Protein 5C8Q (pdb70)

Secondary structure (DSSP, 8-state):
---S--GGGSEEEEEEETTEEEEEEE-TTS-EEEEEEEGGGTEEEETTEEEE--SEEEE--TT--HHHHHHHHTS-HHHHHHHTT-S-TT---TT-EEEES--GGGGEEEEEEEGGGTEEEEEEEETTEEEEEEEEGGGTEEEETTEEEE-

Solvent-accessible surface area: 8521 Å² total; per-residue (Å²): 130,149,104,55,6,74,1,27,76,35,16,128,83,29,46,47,91,34,11,117,0,87,0,48,0,130,86,76,107,63,30,102,30,96,13,58,14,50,0,33,141,31,0,4,20,10,62,0,88,8,81,43,7,43,67,39,82,26,75,4,128,164,69,30,65,4,152,39,0,4,168,142,65,92,20,35,35,74,42,5,3,155,82,32,122,25,178,68,61,128,94,26,125,81,48,51,92,0,86,3,7,3,62,1,104,118,30,20,112,70,34,113,37,34,78,75,7,86,4,0,14,0,38,0,140,86,95,74,27,79,42,99,12,141,18,117,0,15,48,58,0,0,22,124,108,4,105,5,41,62,48

Structure (mmCIF, N/CA/C/O backbone):
data_5C8Q
#
_entry.id   5C8Q
#
_cell.length_a   36.720
_cell.length_b   50.277
_cell.length_c   43.132
_cell.angle_alpha   90.00
_cell.angle_beta   103.53
_cell.angle_gamma   90.00
#
_symmetry.space_group_name_H-M   'P 1 21 1'
#
loop_
_entity.id
_entity.type
_entity.pdbx_description
1 polymer 'MoCVNH3 variant'
2 branched 2-acetamido-2-deoxy-beta-D-glucopyranose-(1-4)-2-acetamido-2-deoxy-beta-D-glucopyranose-(1-4)-2-acetamido-2-deoxy-beta-D-glucopyranose-(1-4)-2-acetamido-2-deoxy-beta-D-glucopyranose
3 water water
#
loop_
_atom_site.group_PDB
_atom_site.id
_atom_site.type_symbol
_atom_site.label_atom_id
_atom_site.label_alt_id
_atom_site.label_comp_id
_atom_site.label_asym_id
_atom_site.label_entity_id
_atom_site.label_seq_id
_atom_site.pdbx_PDB_ins_code
_atom_site.Cartn_x
_atom_site.Cartn_y
_atom_site.Cartn_z
_atom_site.occupancy
_atom_site.B_iso_or_equiv
_atom_site.auth_seq_id
_atom_site.auth_comp_id
_atom_site.auth_asym_id
_atom_site.auth_atom_id
_atom_site.pdbx_PDB_model_num
ATOM 1 N N . GLY A 1 4 ? -14.113 -27.151 -32.342 1.00 34.02 1 GLY B N 1
ATOM 2 C CA . GLY A 1 4 ? -15.583 -27.401 -32.500 0.88 33.10 1 GLY B CA 1
ATOM 3 C C . GLY A 1 4 ? -16.287 -26.283 -33.263 0.68 32.54 1 GLY B C 1
ATOM 4 O O . GLY A 1 4 ? -15.624 -25.403 -33.801 0.85 33.04 1 GLY B O 1
ATOM 5 N N . ASN A 1 5 ? -17.627 -26.320 -33.289 1.00 31.99 2 ASN B N 1
ATOM 6 C CA . ASN A 1 5 ? -18.425 -25.340 -34.013 0.98 31.14 2 ASN B CA 1
ATOM 7 C C . ASN A 1 5 ? -18.026 -23.921 -33.647 0.64 29.77 2 ASN B C 1
ATOM 8 O O . ASN A 1 5 ? -17.518 -23.676 -32.557 0.95 29.44 2 ASN B O 1
ATOM 13 N N . TYR A 1 6 ? -18.270 -23.000 -34.575 0.96 28.84 3 TYR B N 1
ATOM 14 C CA . TYR A 1 6 ? -18.374 -21.583 -34.263 1.00 27.67 3 TYR B CA 1
ATOM 15 C C . TYR A 1 6 ? -19.487 -21.388 -33.249 0.99 27.34 3 TYR B C 1
ATOM 16 O O . TYR A 1 6 ? -20.441 -22.180 -33.188 1.00 26.16 3 TYR B O 1
ATOM 25 N N . ALA A 1 7 ? -19.388 -20.286 -32.507 1.00 27.82 4 ALA B N 1
ATOM 26 C CA . ALA A 1 7 ? -20.383 -19.909 -31.508 1.00 27.40 4 ALA B CA 1
ATOM 27 C C . ALA A 1 7 ? -21.545 -19.071 -32.064 1.00 27.50 4 ALA B C 1
ATOM 28 O O . ALA A 1 7 ? -22.569 -18.958 -31.410 0.92 27.89 4 ALA B O 1
ATOM 30 N N . GLY A 1 8 ? -21.404 -18.502 -33.257 1.00 26.64 5 GLY B N 1
ATOM 31 C CA . GLY A 1 8 ? -22.406 -17.540 -33.746 1.00 26.87 5 GLY B CA 1
ATOM 32 C C . GLY A 1 8 ? -23.468 -18.200 -34.596 0.66 25.31 5 GLY B C 1
ATOM 33 O O . GLY A 1 8 ? -24.582 -18.436 -34.137 1.00 25.04 5 GLY B O 1
ATOM 34 N N . ASN A 1 9 ? -23.110 -18.496 -35.846 1.00 25.08 6 ASN B N 1
ATOM 35 C CA . ASN A 1 9 ? -23.973 -19.248 -36.772 1.00 25.07 6 ASN B CA 1
ATOM 36 C C . ASN A 1 9 ? -25.297 -18.565 -37.144 0.89 24.99 6 ASN B C 1
ATOM 37 O O . ASN A 1 9 ? -26.275 -19.249 -37.521 1.00 25.01 6 ASN B O 1
ATOM 42 N N . PHE A 1 10 ? -25.341 -17.233 -37.048 0.95 23.87 7 PHE B N 1
ATOM 43 C CA . PHE A 1 10 ? -26.556 -16.491 -37.459 1.00 24.68 7 PHE B CA 1
ATOM 44 C C . PHE A 1 10 ? -27.005 -16.817 -38.882 1.00 25.21 7 PHE B C 1
ATOM 45 O O . PHE A 1 10 ? -28.202 -16.722 -39.198 1.00 25.05 7 PHE B O 1
ATOM 53 N N . SER A 1 11 ? -26.050 -17.180 -39.739 1.00 26.00 8 SER B N 1
ATOM 54 C CA . SER A 1 11 ? -26.316 -17.253 -41.187 0.90 26.84 8 SER B CA 1
ATOM 55 C C . SER A 1 11 ? -27.251 -18.398 -41.590 1.00 27.47 8 SER B C 1
ATOM 56 O O . SER A 1 11 ? -27.888 -18.333 -42.636 0.73 26.92 8 SER B O 1
ATOM 59 N N . GLY A 1 12 ? -27.337 -19.421 -40.744 1.00 27.20 9 GLY B N 1
ATOM 60 C CA . GLY A 1 12 ? -28.241 -20.533 -40.976 0.74 27.94 9 GLY B CA 1
ATOM 61 C C . GLY A 1 12 ? -29.688 -20.128 -40.774 0.57 27.50 9 GLY B C 1
ATOM 62 O O . GLY A 1 12 ? -30.581 -20.727 -41.362 0.95 28.57 9 GLY B O 1
ATOM 63 N N . SER A 1 13 ? -29.932 -19.100 -39.959 1.00 26.80 10 SER B N 1
ATOM 64 C CA . SER A 1 13 ? -31.324 -18.736 -39.657 1.00 26.39 10 SER B CA 1
ATOM 65 C C . SER A 1 13 ? -31.692 -17.327 -40.116 0.58 26.99 10 SER B C 1
ATOM 66 O O . SER A 1 13 ? -32.730 -16.799 -39.743 0.99 26.90 10 SER B O 1
ATOM 69 N N . SER A 1 14 ? -30.846 -16.751 -40.966 0.96 27.38 11 SER B N 1
ATOM 70 C CA . SER A 1 14 ? -31.020 -15.381 -41.461 0.91 28.43 11 SER B CA 1
ATOM 71 C C . SER A 1 14 ? -30.950 -15.308 -42.976 1.00 28.96 11 SER B C 1
ATOM 72 O O . SER A 1 14 ? -30.329 -16.149 -43.623 0.44 28.70 11 SER B O 1
ATOM 75 N N . ARG A 1 15 ? -31.609 -14.296 -43.531 1.00 29.52 12 ARG B N 1
ATOM 76 C CA . ARG A 1 15 ? -31.555 -14.049 -44.969 1.00 30.13 12 ARG B CA 1
ATOM 77 C C . ARG A 1 15 ? -31.565 -12.547 -45.275 0.61 29.41 12 ARG B C 1
ATOM 78 O O . ARG A 1 15 ? -31.671 -11.717 -44.365 1.00 29.51 12 ARG B O 1
ATOM 86 N N . ASP A 1 16 ? -31.476 -12.221 -46.565 0.94 29.53 13 ASP B N 1
ATOM 87 C CA . ASP A 1 16 ? -31.311 -10.846 -47.063 1.00 29.24 13 ASP B CA 1
ATOM 88 C C . ASP A 1 16 ? -30.301 -10.157 -46.152 1.00 28.61 13 ASP B C 1
ATOM 89 O O . ASP A 1 16 ? -30.616 -9.163 -45.515 1.00 27.00 13 ASP B O 1
ATOM 94 N N . ILE A 1 17 ? -29.118 -10.753 -46.022 0.63 28.29 14 ILE B N 1
ATOM 95 C CA . ILE A 1 17 ? -28.080 -10.198 -45.170 1.00 28.64 14 ILE B CA 1
ATOM 96 C C . ILE A 1 17 ? -27.473 -8.977 -45.893 1.00 28.80 14 ILE B C 1
ATOM 97 O O . ILE A 1 17 ? -27.081 -9.073 -47.046 0.99 28.79 14 ILE B O 1
ATOM 102 N N . CYS A 1 18 ? -27.430 -7.839 -45.202 1.00 29.10 15 CYS B N 1
ATOM 103 C CA . CYS A 1 18 ? -27.065 -6.536 -45.783 1.00 29.03 15 CYS B CA 1
ATOM 104 C C . CYS A 1 18 ? -26.140 -5.746 -44.850 1.00 28.63 15 CYS B C 1
ATOM 105 O O . CYS A 1 18 ? -26.166 -5.957 -43.651 0.79 28.40 15 CYS B O 1
ATOM 108 N N . LEU A 1 19 ? -25.352 -4.827 -45.397 1.00 28.44 16 LEU B N 1
ATOM 109 C CA . LEU A 1 19 ? -24.697 -3.816 -44.585 1.00 28.54 16 LEU B CA 1
ATOM 110 C C . LEU A 1 19 ? -25.334 -2.427 -44.775 0.73 29.77 16 LEU B C 1
ATOM 111 O O . LEU A 1 19 ? -25.573 -1.997 -45.907 0.97 30.57 16 LEU B O 1
ATOM 116 N N . ASP A 1 20 ? -25.631 -1.738 -43.669 1.00 30.01 17 ASP B N 1
ATOM 117 C CA . ASP A 1 20 ? -25.980 -0.320 -43.682 1.00 30.02 17 ASP B CA 1
ATOM 118 C C . ASP A 1 20 ? -24.837 0.461 -42.991 0.89 29.00 17 ASP B C 1
ATOM 119 O O . ASP A 1 20 ? -24.923 0.831 -41.818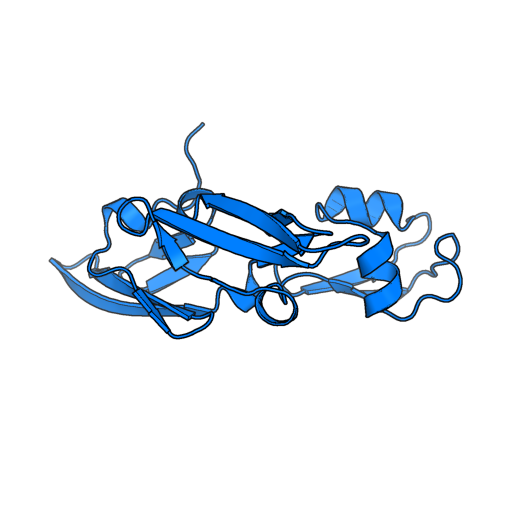 0.01 29.15 17 ASP B O 1
ATOM 124 N N . GLY A 1 21 ? -23.774 0.688 -43.772 1.00 28.74 18 GLY B N 1
ATOM 125 C CA . GLY A 1 21 ? -22.498 1.177 -43.276 1.00 28.39 18 GLY B CA 1
ATOM 126 C C . GLY A 1 21 ? -21.782 0.088 -42.487 1.00 29.09 18 GLY B C 1
ATOM 127 O O . GLY A 1 21 ? -21.499 -0.985 -43.021 0.97 29.55 18 GLY B O 1
ATOM 128 N N . ALA A 1 22 ? -21.504 0.349 -41.218 0.86 28.72 19 ALA B N 1
ATOM 129 C CA . ALA A 1 22 ? -20.947 -0.682 -40.348 1.00 28.94 19 ALA B CA 1
ATOM 130 C C . ALA A 1 22 ? -22.026 -1.570 -39.696 0.74 29.17 19 ALA B C 1
ATOM 131 O O . ALA A 1 22 ? -21.703 -2.501 -38.984 0.99 29.55 19 ALA B O 1
ATOM 133 N N . ARG A 1 23 ? -23.299 -1.274 -39.922 1.00 28.82 20 ARG B N 1
ATOM 134 C CA . ARG A 1 23 ? -24.377 -2.031 -39.284 1.00 29.77 20 ARG B CA 1
ATOM 135 C C . ARG A 1 23 ? -24.804 -3.251 -40.140 1.00 29.33 20 ARG B C 1
ATOM 136 O O . ARG A 1 23 ? -25.118 -3.092 -41.317 0.96 29.95 20 ARG B O 1
ATOM 144 N N . LEU A 1 24 ? -24.781 -4.446 -39.550 0.97 28.53 21 LEU B N 1
ATOM 145 C CA . LEU A 1 24 ? -25.198 -5.679 -40.224 1.00 28.71 21 LEU B CA 1
ATOM 146 C C . LEU A 1 24 ? -26.683 -5.832 -40.031 1.00 28.62 21 LEU B C 1
ATOM 147 O O . LEU A 1 24 ? -27.152 -5.760 -38.902 1.00 30.10 21 LEU B O 1
ATOM 152 N N . ARG A 1 25 ? -27.429 -6.014 -41.114 1.00 27.57 22 ARG B N 1
ATOM 153 C CA . ARG A 1 25 ? -28.874 -6.165 -41.016 0.86 27.35 22 ARG B CA 1
ATOM 154 C C . ARG A 1 25 ? -29.292 -7.462 -41.725 1.00 27.65 22 ARG B C 1
ATOM 155 O O . ARG A 1 25 ? -28.664 -7.883 -42.711 1.00 27.73 22 ARG B O 1
ATOM 163 N N . ALA A 1 26 ? -30.329 -8.108 -41.207 1.00 26.76 23 ALA B N 1
ATOM 164 C CA . ALA A 1 26 ? -30.835 -9.364 -41.786 1.00 26.84 23 ALA B CA 1
ATOM 165 C C . ALA A 1 26 ? -32.287 -9.569 -41.414 1.00 26.62 23 ALA B C 1
ATOM 166 O O . ALA A 1 26 ? -32.777 -9.021 -40.406 1.00 25.15 23 ALA B O 1
ATOM 168 N N . GLU A 1 27 ? -32.967 -10.348 -42.248 0.83 26.47 24 GLU B N 1
ATOM 169 C CA . GLU A 1 27 ? -34.249 -10.914 -41.878 1.00 27.61 24 GLU B CA 1
ATOM 170 C C . GLU A 1 27 ? -33.932 -12.144 -41.035 0.99 27.24 24 GLU B C 1
ATOM 171 O O . GLU A 1 27 ? -33.402 -13.132 -41.558 1.00 27.52 24 GLU B O 1
ATOM 177 N N . CYS A 1 28 ? -34.267 -12.109 -39.750 1.00 27.15 25 CYS B N 1
ATOM 178 C CA . CYS A 1 28 ? -34.004 -13.242 -38.863 1.00 27.79 25 CYS B CA 1
ATOM 179 C C . CYS A 1 28 ? -35.271 -14.055 -38.511 0.64 27.76 25 CYS B C 1
ATOM 180 O O . CYS A 1 28 ? -36.323 -13.498 -38.208 0.95 27.75 25 CYS B O 1
ATOM 183 N N . ARG A 1 29 ? -35.165 -15.378 -38.559 1.00 27.95 26 ARG B N 1
ATOM 184 C CA . ARG A 1 29 ? -36.229 -16.257 -38.075 0.85 28.74 26 ARG B CA 1
ATOM 185 C C . ARG A 1 29 ? -36.352 -16.072 -36.570 1.00 28.98 26 ARG B C 1
ATOM 186 O O . ARG A 1 29 ? -35.342 -15.937 -35.866 0.95 28.24 26 ARG B O 1
ATOM 194 N N . ARG A 1 30 ? -37.596 -16.060 -36.099 1.00 29.96 27 ARG B N 1
ATOM 195 C CA . ARG A 1 30 ? -37.924 -15.968 -34.668 1.00 31.37 27 ARG B CA 1
ATOM 196 C C . ARG A 1 30 ? -38.361 -17.367 -34.171 1.00 31.96 27 ARG B C 1
ATOM 197 O O . ARG A 1 30 ? -38.884 -18.140 -34.934 1.00 33.25 27 ARG B O 1
ATOM 205 N N . GLY A 1 31 ? -38.233 -17.680 -32.896 0.65 32.27 28 GLY B N 1
ATOM 206 C CA . GLY A 1 31 ? -38.729 -19.008 -32.450 1.00 32.66 28 GLY B CA 1
ATOM 207 C C . GLY A 1 31 ? -40.105 -19.480 -32.934 0.73 32.52 28 GLY B C 1
ATOM 208 O O . GLY A 1 31 ? -40.313 -20.686 -33.092 0.95 32.69 28 GLY B O 1
ATOM 209 N N . ASP A 1 32 ? -41.022 -18.536 -33.184 1.00 32.70 29 ASP B N 1
ATOM 210 C CA . ASP A 1 32 ? -42.460 -18.792 -33.365 0.56 32.75 29 ASP B CA 1
ATOM 211 C C . ASP A 1 32 ? -42.923 -19.012 -34.810 0.95 32.62 29 ASP B C 1
ATOM 212 O O . ASP A 1 32 ? -44.126 -19.082 -35.074 1.00 32.80 29 ASP B O 1
ATOM 217 N N . GLY A 1 33 ? -41.966 -19.092 -35.732 0.90 32.61 30 GLY B N 1
ATOM 218 C CA . GLY A 1 33 ? -42.255 -19.225 -37.153 1.00 31.98 30 GLY B CA 1
ATOM 219 C C . GLY A 1 33 ? -42.300 -17.898 -37.897 0.65 31.81 30 GLY B C 1
ATOM 220 O O . GLY A 1 33 ? -42.400 -17.887 -39.120 0.94 32.21 30 GLY B O 1
ATOM 221 N N . GLY A 1 34 ? -42.247 -16.775 -37.177 1.00 30.60 31 GLY B N 1
ATOM 222 C CA . GLY A 1 34 ? -42.319 -15.468 -37.835 0.93 29.91 31 GLY B CA 1
ATOM 223 C C . GLY A 1 34 ? -40.912 -14.968 -38.162 0.66 29.73 31 GLY B C 1
ATOM 224 O O . GLY A 1 34 ? -39.934 -15.657 -37.907 1.00 28.80 31 GLY B O 1
ATOM 225 N N . TYR A 1 35 ? -40.811 -13.769 -38.723 1.00 29.01 32 TYR B N 1
ATOM 226 C CA . TYR A 1 35 ? -39.509 -13.161 -39.014 1.00 29.07 32 TYR B CA 1
ATOM 227 C C . TYR A 1 35 ? -39.372 -11.783 -38.369 1.00 28.54 32 TYR B C 1
ATOM 228 O O . TYR A 1 35 ? -40.373 -11.105 -38.095 0.75 28.17 32 TYR B O 1
ATOM 237 N N . SER A 1 36 ? -38.139 -11.371 -38.122 0.92 27.53 33 SER B N 1
ATOM 238 C CA . SER A 1 36 ? -37.831 -10.012 -37.690 1.00 28.37 33 SER B CA 1
ATOM 239 C C . SER A 1 36 ? -36.790 -9.436 -38.660 0.98 28.43 33 SER B C 1
ATOM 240 O O . SER A 1 36 ? -36.134 -10.187 -39.396 1.00 29.05 33 SER B O 1
ATOM 243 N N . THR A 1 37 ? -36.674 -8.117 -38.691 0.86 27.87 34 THR B N 1
ATOM 244 C CA . THR A 1 37 ? -35.506 -7.464 -39.282 1.00 28.56 34 THR B CA 1
ATOM 245 C C . THR A 1 37 ? -34.709 -6.955 -38.107 0.77 28.45 34 THR B C 1
ATOM 246 O O . THR A 1 37 ? -35.253 -6.206 -37.304 1.00 28.54 34 THR B O 1
ATOM 250 N N . SER A 1 38 ? -33.448 -7.395 -37.982 1.00 28.12 35 SER B N 1
ATOM 251 C CA . SER A 1 38 ? -32.611 -7.058 -36.835 1.00 28.75 35 SER B CA 1
ATOM 252 C C . SER A 1 38 ? -31.324 -6.428 -37.361 0.42 28.69 35 SER B C 1
ATOM 253 O O . SER A 1 38 ? -30.881 -6.727 -38.467 1.00 29.48 35 SER B O 1
ATOM 256 N N . VAL A 1 39 ? -30.749 -5.530 -36.582 1.00 28.32 36 VAL B N 1
ATOM 257 C CA . VAL A 1 39 ? -29.455 -4.941 -36.924 1.00 29.16 36 VAL B CA 1
ATOM 258 C C . VAL A 1 39 ? -28.470 -5.116 -35.771 0.91 28.72 36 VAL B C 1
ATOM 259 O O . VAL A 1 39 ? -28.852 -5.000 -34.603 1.00 28.55 36 VAL B O 1
ATOM 263 N N . ILE A 1 40 ? -27.200 -5.355 -36.095 1.00 27.97 37 ILE B N 1
ATOM 264 C CA . ILE A 1 40 ? -26.122 -5.289 -35.099 1.00 27.39 37 ILE B CA 1
ATOM 265 C C . ILE A 1 40 ? -24.964 -4.411 -35.605 1.00 27.24 37 ILE B C 1
ATOM 266 O O . ILE A 1 40 ? -24.572 -4.521 -36.754 1.00 26.80 37 ILE B O 1
ATOM 271 N N . ASP A 1 41 ? -24.475 -3.505 -34.758 1.00 27.03 38 ASP B N 1
ATOM 272 C CA . ASP A 1 41 ? -23.398 -2.586 -35.132 0.65 27.47 38 ASP B CA 1
ATOM 273 C C . ASP A 1 41 ? -22.080 -3.328 -35.080 1.00 27.29 38 ASP B C 1
ATOM 274 O O . ASP A 1 41 ? -21.546 -3.552 -34.003 1.00 27.95 38 ASP B O 1
ATOM 279 N N . LEU A 1 42 ? -21.549 -3.713 -36.237 1.00 27.12 39 LEU B N 1
ATOM 280 C CA . LEU A 1 42 ? -20.254 -4.414 -36.264 1.00 26.73 39 LEU B CA 1
ATOM 281 C C . LEU A 1 42 ? -19.060 -3.567 -35.785 0.97 27.19 39 LEU B C 1
ATOM 282 O O . LEU A 1 42 ? -18.030 -4.120 -35.360 0.92 27.31 39 LEU B O 1
ATOM 287 N N . ASN A 1 43 ? -19.198 -2.236 -35.818 1.00 27.46 40 ASN B N 1
ATOM 288 C CA . ASN A 1 43 ? -18.148 -1.350 -35.281 1.00 28.09 40 ASN B CA 1
ATOM 289 C C . ASN A 1 43 ? -17.980 -1.468 -33.766 1.00 28.44 40 ASN B C 1
ATOM 290 O O . ASN A 1 43 ? -17.028 -0.963 -33.185 0.98 28.56 40 ASN B O 1
ATOM 295 N N . ARG A 1 44 ? -18.932 -2.127 -33.117 1.00 29.87 41 ARG B N 1
ATOM 296 C CA . ARG A 1 44 ? -18.828 -2.410 -31.692 1.00 29.89 41 ARG B CA 1
ATOM 297 C C . ARG A 1 44 ? -18.034 -3.703 -31.386 1.00 30.08 41 ARG B C 1
ATOM 298 O O . ARG A 1 44 ? -17.524 -3.869 -30.265 1.00 29.38 41 ARG B O 1
ATOM 306 N N . TYR A 1 45 ? -17.915 -4.602 -32.377 1.00 29.17 42 TYR B N 1
ATOM 307 C CA . TYR A 1 45 ? -17.383 -5.964 -32.146 0.75 27.68 42 TYR B CA 1
ATOM 308 C C . TYR A 1 45 ? -16.109 -6.325 -32.903 1.00 28.07 42 TYR B C 1
ATOM 309 O O . TYR A 1 45 ? -15.430 -7.304 -32.543 1.00 25.81 42 TYR B O 1
ATOM 318 N N . LEU A 1 46 ? -15.827 -5.560 -33.963 1.00 27.74 43 LEU B N 1
ATOM 319 C CA . LEU A 1 46 ? -14.636 -5.755 -34.811 0.94 28.12 43 LEU B CA 1
ATOM 320 C C . LEU A 1 46 ? -13.632 -4.592 -34.706 1.00 27.69 43 LEU B C 1
ATOM 321 O O . LEU A 1 46 ? -14.017 -3.422 -34.816 0.96 27.89 43 LEU B O 1
ATOM 326 N N . SER A 1 47 ? -12.356 -4.926 -34.507 1.00 27.44 44 SER B N 1
ATOM 327 C CA . SER A 1 47 ? -11.265 -3.942 -34.559 1.00 27.33 44 SER B CA 1
ATOM 328 C C . SER A 1 47 ? -10.423 -4.085 -35.823 0.96 27.90 44 SER B C 1
ATOM 329 O O . SER A 1 47 ? -10.386 -5.155 -36.458 1.00 27.34 44 SER B O 1
ATOM 332 N N . ASN A 1 48 ? -9.774 -2.989 -36.215 1.00 27.69 45 ASN B N 1
ATOM 333 C CA . ASN A 1 48 ? -8.716 -3.079 -37.203 0.97 27.48 45 ASN B CA 1
ATOM 334 C C . ASN A 1 48 ? -7.406 -3.206 -36.449 0.81 27.08 45 ASN B C 1
ATOM 335 O O . ASN A 1 48 ? -6.884 -2.245 -35.873 0.61 25.79 45 ASN B O 1
ATOM 340 N N . ASP A 1 49 ? -6.887 -4.429 -36.458 0.99 27.13 46 ASP B N 1
ATOM 341 C CA . ASP A 1 49 ? -5.665 -4.761 -35.757 1.00 27.56 46 ASP B CA 1
ATOM 342 C C . ASP A 1 49 ? -4.504 -4.678 -36.747 1.00 26.66 46 ASP B C 1
ATOM 343 O O . ASP A 1 49 ? -4.207 -5.640 -37.461 1.00 25.97 46 ASP B O 1
ATOM 348 N N . ASN A 1 50 ? -3.879 -3.509 -36.812 0.87 26.46 47 ASN B N 1
ATOM 349 C CA . ASN A 1 50 ? -2.870 -3.221 -37.820 1.00 26.52 47 ASN B CA 1
ATOM 350 C C . ASN A 1 50 ? -3.057 -3.929 -39.175 0.95 26.05 47 ASN B C 1
ATOM 351 O O . ASN A 1 50 ? -2.134 -4.593 -39.648 1.00 26.52 47 ASN B O 1
ATOM 356 N N . GLY A 1 51 ? -4.230 -3.794 -39.788 0.93 25.77 48 GLY B N 1
ATOM 357 C CA . GLY A 1 51 ? -4.429 -4.334 -41.133 1.00 26.28 48 GLY B CA 1
ATOM 358 C C . GLY A 1 51 ? -5.247 -5.606 -41.191 1.00 25.84 48 GLY B C 1
ATOM 359 O O . GLY A 1 51 ? -5.481 -6.105 -42.274 1.00 26.60 48 GLY B O 1
ATOM 360 N N . HIS A 1 52 ? -5.703 -6.095 -40.026 0.91 25.72 49 HIS B N 1
ATOM 361 C CA . HIS A 1 52 ? -6.389 -7.387 -39.896 1.00 25.06 49 HIS B CA 1
ATOM 362 C C . HIS A 1 52 ? -7.628 -7.285 -39.004 1.00 24.86 49 HIS B C 1
ATOM 363 O O . HIS A 1 52 ? -7.591 -6.681 -37.917 1.00 25.67 49 HIS B O 1
ATOM 370 N N . PHE A 1 53 ? -8.725 -7.874 -39.470 1.00 24.41 50 PHE B N 1
ATOM 371 C CA . PHE A 1 53 ? -9.957 -7.952 -38.688 1.00 23.96 50 PHE B CA 1
ATOM 372 C C . PHE A 1 53 ? -9.702 -8.784 -37.462 0.86 23.97 50 PHE B C 1
ATOM 373 O O . PHE A 1 53 ? -9.061 -9.807 -3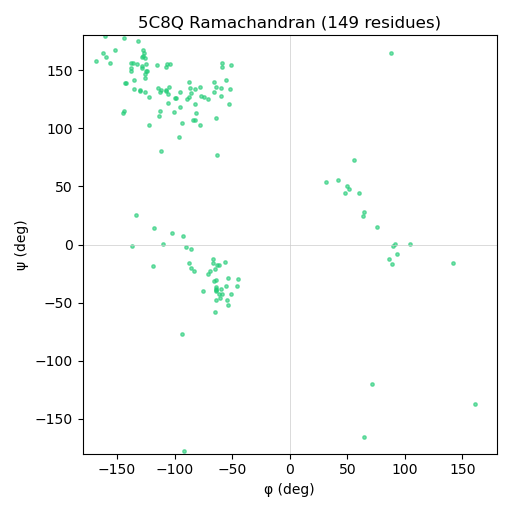7.553 0.74 22.32 50 PHE B O 1
ATOM 381 N N . ARG A 1 54 ? -10.180 -8.311 -36.314 0.79 24.03 51 ARG B N 1
ATOM 382 C CA . ARG A 1 54 ? -10.027 -9.027 -35.056 0.82 24.28 51 ARG B CA 1
ATOM 383 C C . ARG A 1 54 ? -11.312 -8.823 -34.266 1.00 24.57 51 ARG B C 1
ATOM 384 O O . ARG A 1 54 ? -11.878 -7.727 -34.259 0.73 23.62 51 ARG B O 1
ATOM 392 N N . TRP A 1 55 ? -11.778 -9.880 -33.613 1.00 25.41 52 TRP B N 1
ATOM 393 C CA . TRP A 1 55 ? -12.968 -9.782 -32.751 1.00 26.20 52 TRP B CA 1
ATOM 394 C C . TRP A 1 55 ? -12.514 -9.248 -31.404 0.84 26.42 52 TRP B C 1
ATOM 395 O O . TRP A 1 55 ? -11.849 -9.952 -30.623 0.94 26.44 52 TRP B O 1
ATOM 406 N N . VAL A 1 56 ? -12.841 -7.994 -31.140 1.00 26.67 53 VAL B N 1
ATOM 407 C CA . VAL A 1 56 ? -12.469 -7.359 -29.868 1.00 27.45 53 VAL B CA 1
ATOM 408 C C . VAL A 1 56 ? -13.606 -6.434 -29.528 1.00 27.48 53 VAL B C 1
ATOM 409 O O . VAL A 1 56 ? -13.859 -5.466 -30.259 0.87 27.95 53 VAL B O 1
ATOM 413 N N . SER A 1 57 ? -14.320 -6.756 -28.457 1.00 27.53 54 SER B N 1
ATOM 414 C CA . SER A 1 57 ? -15.521 -6.018 -28.095 1.00 28.12 54 SER B CA 1
ATOM 415 C C . SER A 1 57 ? -15.196 -4.684 -27.417 0.72 28.26 54 SER B C 1
ATOM 416 O O . SER A 1 57 ? -14.309 -4.611 -26.561 0.53 27.79 54 SER B O 1
ATOM 419 N N . THR A 1 58 ? -15.910 -3.632 -27.834 1.00 28.72 55 THR B N 1
ATOM 420 C CA . THR A 1 58 ? -15.735 -2.313 -27.245 1.00 28.81 55 THR B CA 1
ATOM 421 C C . THR A 1 58 ? -15.898 -2.510 -25.734 0.68 29.33 55 THR B C 1
ATOM 422 O O . THR A 1 58 ? -16.904 -3.049 -25.275 0.82 29.17 55 THR B O 1
ATOM 426 N N . ALA A 1 59 ? -14.861 -2.153 -24.983 1.00 29.41 56 ALA B N 1
ATOM 427 C CA . ALA A 1 59 ? -14.867 -2.333 -23.536 0.50 30.68 56 ALA B CA 1
ATOM 428 C C . ALA A 1 59 ? -13.821 -1.455 -22.842 1.00 31.32 56 ALA B C 1
ATOM 429 O O . ALA A 1 59 ? -13.074 -0.712 -23.485 1.00 31.12 56 ALA B O 1
ATOM 431 N N . THR A 1 60 ? -13.767 -1.546 -21.518 1.00 32.67 57 THR B N 1
ATOM 432 C CA . THR A 1 60 ? -12.686 -0.924 -20.763 1.00 33.09 57 THR B CA 1
ATOM 433 C C . THR A 1 60 ? -12.033 -2.015 -19.930 0.80 33.60 57 THR B C 1
ATOM 434 O O . THR A 1 60 ? -12.700 -2.980 -19.536 0.95 34.50 57 THR B O 1
ATOM 438 N N . VAL A 1 61 ? -10.733 -1.861 -19.682 1.00 33.54 58 VAL B N 1
ATOM 439 C CA . VAL A 1 61 ? -9.996 -2.766 -18.802 1.00 32.81 58 VAL B CA 1
ATOM 440 C C . VAL A 1 61 ? -9.210 -1.955 -17.770 1.00 32.29 58 VAL B C 1
ATOM 441 O O . VAL A 1 61 ? -8.558 -0.983 -18.109 1.00 32.46 58 VAL B O 1
ATOM 445 N N . THR A 1 62 ? -9.306 -2.347 -16.505 1.00 31.66 59 THR B N 1
ATOM 446 C CA . THR A 1 62 ? -8.562 -1.670 -15.448 0.97 31.33 59 THR B CA 1
ATOM 447 C C . THR A 1 62 ? -7.239 -2.371 -15.130 0.62 30.29 59 THR B C 1
ATOM 448 O O . THR A 1 62 ? -7.213 -3.513 -14.707 0.92 30.43 59 THR B O 1
ATOM 452 N N . VAL A 1 63 ? -6.134 -1.671 -15.331 1.00 29.04 60 VAL B N 1
ATOM 453 C CA . VAL A 1 63 ? -4.820 -2.265 -15.113 0.94 28.03 60 VAL B CA 1
ATOM 454 C C . VAL A 1 63 ? -4.657 -2.741 -13.662 1.00 27.63 60 VAL B C 1
ATOM 455 O O . VAL A 1 63 ? -5.056 -2.049 -12.706 0.97 27.30 60 VAL B O 1
ATOM 459 N N . GLN A 1 64 ? -4.130 -3.948 -13.506 0.90 27.54 61 GLN B N 1
ATOM 460 C CA . GLN A 1 64 ? -3.788 -4.451 -12.181 1.00 27.81 61 GLN B CA 1
ATOM 461 C C . GLN A 1 64 ? -2.278 -4.455 -12.016 0.70 28.26 61 GLN B C 1
ATOM 462 O O . GLN A 1 64 ? -1.560 -4.571 -13.002 1.00 29.10 61 GLN B O 1
ATOM 468 N N . GLN A 1 65 ? -1.800 -4.343 -10.771 1.00 28.43 62 GLN B N 1
ATOM 469 C CA . GLN A 1 65 ? -0.360 -4.442 -10.459 1.00 28.92 62 GLN B CA 1
ATOM 470 C C . GLN A 1 65 ? 0.267 -5.698 -11.050 1.00 29.32 62 GLN B C 1
ATOM 471 O O . GLN A 1 65 ? -0.308 -6.802 -10.943 1.00 29.36 62 GLN B O 1
ATOM 477 N N . GLY A 1 66 ? 1.424 -5.518 -11.682 0.79 29.23 63 GLY B N 1
ATOM 478 C CA . GLY A 1 66 ? 2.113 -6.597 -12.381 1.00 30.53 63 GLY B CA 1
ATOM 479 C C . GLY A 1 66 ? 1.750 -6.826 -13.841 0.61 31.01 63 GLY B C 1
ATOM 480 O O . GLY A 1 66 ? 2.507 -7.512 -14.554 1.00 31.57 63 GLY B O 1
ATOM 481 N N . ASP A 1 67 ? 0.612 -6.276 -14.291 0.97 31.48 64 ASP B N 1
ATOM 482 C CA . ASP A 1 67 ? 0.217 -6.327 -15.713 1.00 31.95 64 ASP B CA 1
ATOM 483 C C . ASP A 1 67 ? 1.275 -5.659 -16.594 0.51 31.66 64 ASP B C 1
ATOM 484 O O . ASP A 1 67 ? 2.003 -4.749 -16.148 1.00 32.36 64 ASP B O 1
ATOM 489 N N . THR A 1 68 ? 1.343 -6.115 -17.849 1.00 31.35 65 THR B N 1
ATOM 490 C CA . THR A 1 68 ? 2.074 -5.421 -18.887 0.53 31.32 65 THR B CA 1
ATOM 491 C C . THR A 1 68 ? 1.133 -5.257 -20.068 0.87 31.39 65 THR B C 1
ATOM 492 O O . THR A 1 68 ? 0.117 -5.955 -20.196 0.97 30.93 65 THR B O 1
ATOM 496 N N . LEU A 1 69 ? 1.467 -4.331 -20.944 0.99 32.15 66 LEU B N 1
ATOM 497 C CA . LEU A 1 69 ? 0.641 -4.073 -22.121 1.00 32.73 66 LEU B CA 1
ATOM 498 C C . LEU A 1 69 ? 0.626 -5.313 -23.008 0.81 33.32 66 LEU B C 1
ATOM 499 O O . LEU A 1 69 ? -0.410 -5.667 -23.553 0.94 33.69 66 LEU B O 1
ATOM 504 N N . ARG A 1 70 ? 1.759 -6.005 -23.115 0.82 33.69 67 ARG B N 1
ATOM 505 C CA . ARG A 1 70 ? 1.766 -7.308 -23.804 1.00 34.55 67 ARG B CA 1
ATOM 506 C C . ARG A 1 70 ? 0.753 -8.305 -23.263 1.00 34.24 67 ARG B C 1
ATOM 507 O O . ARG A 1 70 ? 0.027 -8.908 -24.044 0.82 33.99 67 ARG B O 1
ATOM 515 N N . ASP A 1 71 ? 0.702 -8.473 -21.939 0.87 34.17 68 ASP B N 1
ATOM 516 C CA . ASP A 1 71 ? -0.224 -9.411 -21.314 1.00 34.02 68 ASP B CA 1
ATOM 517 C C . ASP A 1 71 ? -1.655 -9.040 -21.638 0.98 33.98 68 ASP B C 1
ATOM 518 O O . ASP A 1 71 ? -2.465 -9.898 -21.961 0.57 33.16 68 ASP B O 1
ATOM 523 N N . ILE A 1 72 ? -1.968 -7.755 -21.501 0.77 34.37 69 ILE B N 1
ATOM 524 C CA . ILE A 1 72 ? -3.302 -7.272 -21.814 0.59 34.90 69 ILE B CA 1
ATOM 525 C C . ILE A 1 72 ? -3.583 -7.478 -23.314 0.94 35.13 69 ILE B C 1
ATOM 526 O O . ILE A 1 72 ? -4.681 -7.847 -23.687 0.81 35.09 69 ILE B O 1
ATOM 531 N N . GLY A 1 73 ? -2.584 -7.223 -24.153 0.95 35.79 70 GLY B N 1
ATOM 532 C CA . GLY A 1 73 ? -2.670 -7.511 -25.592 1.00 36.44 70 GLY B CA 1
ATOM 533 C C . GLY A 1 73 ? -3.066 -8.953 -25.825 0.42 36.88 70 GLY B C 1
ATOM 534 O O . GLY A 1 73 ? -4.025 -9.231 -26.538 1.00 36.97 70 GLY B O 1
ATOM 535 N N . ARG A 1 74 ? -2.338 -9.869 -25.193 0.64 37.70 71 ARG B N 1
ATOM 536 C CA . ARG A 1 74 ? -2.633 -11.285 -25.264 1.00 38.27 71 ARG B CA 1
ATOM 537 C C . ARG A 1 74 ? -4.011 -11.641 -24.712 0.54 38.72 71 ARG B C 1
ATOM 538 O O . ARG A 1 74 ? -4.722 -12.457 -25.301 0.98 38.56 71 ARG B O 1
ATOM 546 N N . ARG A 1 75 ? -4.393 -11.044 -23.589 0.93 38.80 72 ARG B N 1
ATOM 547 C CA . ARG A 1 75 ? -5.716 -11.331 -23.016 0.92 39.59 72 ARG B CA 1
ATOM 548 C C . ARG A 1 75 ? -6.872 -10.890 -23.927 0.69 39.50 72 ARG B C 1
ATOM 549 O O . ARG A 1 75 ? -7.909 -11.525 -23.934 0.83 38.63 72 ARG B O 1
ATOM 557 N N . PHE A 1 76 ? -6.672 -9.830 -24.710 0.44 40.62 73 PHE B N 1
ATOM 558 C CA . PHE A 1 76 ? -7.741 -9.278 -25.561 0.93 41.81 73 PHE B CA 1
ATOM 559 C C . PHE A 1 76 ? -7.562 -9.486 -27.066 0.83 42.79 73 PHE B C 1
ATOM 560 O O . PHE A 1 76 ? -8.408 -9.061 -27.864 1.00 43.29 73 PHE B O 1
ATOM 568 N N . ASP A 1 77 ? -6.467 -10.144 -27.446 0.54 43.43 74 ASP B N 1
ATOM 569 C CA . ASP A 1 77 ? -6.128 -10.409 -28.851 1.00 43.92 74 ASP B CA 1
ATOM 570 C C . ASP A 1 77 ? -6.060 -9.146 -29.691 0.73 44.06 74 ASP B C 1
ATOM 571 O O . ASP A 1 77 ? -6.942 -8.877 -30.510 0.42 44.22 74 ASP B O 1
ATOM 576 N N . CYS A 1 78 ? -5.005 -8.367 -29.475 0.78 43.84 75 CYS B N 1
ATOM 577 C CA . CYS A 1 78 ? -4.798 -7.145 -30.238 1.00 43.95 75 CYS B CA 1
ATOM 578 C C . CYS A 1 78 ? -3.417 -6.542 -30.042 1.00 43.42 75 CYS B C 1
ATOM 579 O O . CYS A 1 78 ? -2.728 -6.799 -29.050 0.85 43.65 75 CYS B O 1
ATOM 582 N N . ASP A 1 79 ? -3.035 -5.738 -31.024 0.83 43.21 76 ASP B N 1
ATOM 583 C CA . ASP A 1 79 ? -1.773 -5.031 -31.073 0.73 42.82 76 ASP B CA 1
ATOM 584 C C . ASP A 1 79 ? -1.705 -4.031 -29.919 0.55 42.47 76 ASP B C 1
ATOM 585 O O . ASP A 1 79 ? -2.408 -3.013 -29.927 0.55 42.32 76 ASP B O 1
ATOM 590 N N . PHE A 1 80 ? -0.857 -4.320 -28.931 1.00 42.06 77 PHE B N 1
ATOM 591 C CA . PHE A 1 80 ? -0.708 -3.425 -27.776 1.00 41.18 77 PHE B CA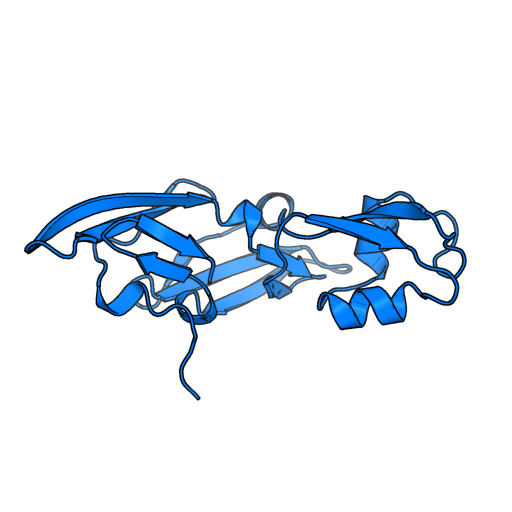 1
ATOM 592 C C . PHE A 1 80 ? -0.169 -2.045 -28.174 0.81 41.14 77 PHE B C 1
ATOM 593 O O . PHE A 1 80 ? -0.274 -1.076 -27.408 0.73 40.16 77 PHE B O 1
ATOM 601 N N . HIS A 1 81 ? 0.412 -1.956 -29.370 0.93 40.81 78 HIS B N 1
ATOM 602 C CA . HIS A 1 81 ? 0.845 -0.665 -29.890 0.67 41.05 78 HIS B CA 1
ATOM 603 C C . HIS A 1 81 ? -0.342 0.266 -30.115 0.90 40.80 78 HIS B C 1
ATOM 604 O O . HIS A 1 81 ? -0.241 1.469 -29.826 0.70 40.84 78 HIS B O 1
ATOM 611 N N . GLU A 1 82 ? -1.456 -0.287 -30.612 1.00 40.64 79 GLU B N 1
ATOM 612 C CA . GLU A 1 82 ? -2.681 0.491 -30.825 0.33 40.66 79 GLU B CA 1
ATOM 613 C C . GLU A 1 82 ? -3.396 0.786 -29.518 0.51 40.39 79 GLU B C 1
ATOM 614 O O . GLU A 1 82 ? -3.897 1.886 -29.345 0.99 40.09 79 GLU B O 1
ATOM 620 N N . ILE A 1 83 ? -3.445 -0.180 -28.597 0.96 40.26 80 ILE B N 1
ATOM 621 C CA . ILE A 1 83 ? -3.929 0.122 -27.232 0.97 39.72 80 ILE B CA 1
ATOM 622 C C . ILE A 1 83 ? -3.184 1.336 -26.687 0.55 39.24 80 ILE B C 1
ATOM 623 O O . ILE A 1 83 ? -3.801 2.235 -26.108 1.00 39.15 80 ILE B O 1
ATOM 628 N N . ALA A 1 84 ? -1.870 1.376 -26.918 1.00 38.56 81 ALA B N 1
ATOM 629 C CA . ALA A 1 84 ? -1.037 2.462 -26.430 1.00 38.27 81 ALA B CA 1
ATOM 630 C C . ALA A 1 84 ? -1.390 3.828 -27.049 1.00 38.40 81 ALA B C 1
ATOM 631 O O . ALA A 1 84 ? -1.518 4.826 -26.326 0.56 37.58 81 ALA B O 1
ATOM 633 N N . ARG A 1 85 ? -1.529 3.868 -28.375 0.63 38.17 82 ARG B N 1
ATOM 634 C CA . ARG A 1 85 ? -1.855 5.115 -29.084 0.89 38.26 82 ARG B CA 1
ATOM 635 C C . ARG A 1 85 ? -3.248 5.593 -28.686 0.51 37.90 82 ARG B C 1
ATOM 636 O O . ARG A 1 85 ? -3.402 6.691 -28.164 0.74 38.32 82 ARG B O 1
ATOM 644 N N . ARG A 1 86 ? -4.242 4.741 -28.901 1.00 37.37 83 ARG B N 1
ATOM 645 C CA . ARG A 1 86 ? -5.637 5.007 -28.520 0.78 37.72 83 ARG B CA 1
ATOM 646 C C . ARG A 1 86 ? -5.844 5.572 -27.104 0.39 37.37 83 ARG B C 1
ATOM 647 O O . ARG A 1 86 ? -6.734 6.396 -26.878 0.89 37.51 83 ARG B O 1
ATOM 655 N N . ASN A 1 87 ? -5.022 5.112 -26.168 1.00 36.73 84 ASN B N 1
ATOM 656 C CA . ASN A 1 87 ? -5.036 5.559 -24.777 0.61 36.50 84 ASN B CA 1
ATOM 657 C C . ASN A 1 87 ? -3.925 6.550 -24.423 1.00 37.09 84 ASN B C 1
ATOM 658 O O . ASN A 1 87 ? -3.730 6.869 -23.251 1.00 37.62 84 ASN B O 1
ATOM 663 N N . ASN A 1 88 ? -3.218 7.040 -25.443 0.97 38.13 85 ASN B N 1
ATOM 664 C CA . ASN A 1 88 ? -2.178 8.071 -25.307 0.68 38.26 85 ASN B CA 1
ATOM 665 C C . ASN A 1 88 ? -1.155 7.779 -24.215 1.00 38.27 85 ASN B C 1
ATOM 666 O O . ASN A 1 88 ? -0.872 8.603 -23.320 1.00 37.68 85 ASN B O 1
ATOM 671 N N . ILE A 1 89 ? -0.642 6.562 -24.301 0.79 37.94 86 ILE B N 1
ATOM 672 C CA . ILE A 1 89 ? 0.360 6.069 -23.391 0.74 38.08 86 ILE B CA 1
ATOM 673 C C . ILE A 1 89 ? 1.719 6.589 -23.875 0.97 38.49 86 ILE B C 1
ATOM 674 O O . ILE A 1 89 ? 2.124 6.340 -25.007 0.56 37.76 86 ILE B O 1
ATOM 679 N N . GLN A 1 90 ? 2.389 7.339 -22.997 0.96 39.05 87 GLN B N 1
ATOM 680 C CA . GLN A 1 90 ? 3.693 7.937 -23.296 0.61 39.87 87 GLN B CA 1
ATOM 681 C C . GLN A 1 90 ? 4.817 6.925 -23.535 0.87 39.48 87 GLN B C 1
ATOM 682 O O . GLN A 1 90 ? 5.669 7.138 -24.383 1.00 39.99 87 GLN B O 1
ATOM 688 N N . ASN A 1 91 ? 4.796 5.823 -22.792 0.98 38.81 88 ASN B N 1
ATOM 689 C CA . ASN A 1 91 ? 5.856 4.826 -22.819 0.25 37.64 88 ASN B CA 1
ATOM 690 C C . ASN A 1 91 ? 5.189 3.461 -22.661 0.82 37.17 88 ASN B C 1
ATOM 691 O O . ASN A 1 91 ? 4.603 3.174 -21.616 1.00 36.34 88 ASN B O 1
ATOM 696 N N . GLU A 1 92 ? 5.274 2.621 -23.694 1.00 36.38 89 GLU B N 1
ATOM 697 C CA . GLU A 1 92 ? 4.556 1.338 -23.710 0.58 35.65 89 GLU B CA 1
ATOM 698 C C . GLU A 1 92 ? 4.956 0.365 -22.584 0.56 34.83 89 GLU B C 1
ATOM 699 O O . GLU A 1 92 ? 4.222 -0.586 -22.295 1.00 35.41 89 GLU B O 1
ATOM 705 N N . ASP A 1 93 ? 6.113 0.608 -21.965 0.90 33.69 90 ASP B N 1
ATOM 706 C CA . ASP A 1 93 ? 6.605 -0.213 -20.849 1.00 32.75 90 ASP B CA 1
ATOM 707 C C . ASP A 1 93 ? 6.134 0.298 -19.475 0.94 32.63 90 ASP B C 1
ATOM 708 O O . ASP A 1 93 ? 6.477 -0.301 -18.436 1.00 32.95 90 ASP B O 1
ATOM 713 N N . LEU A 1 94 ? 5.394 1.411 -19.463 0.68 31.70 91 LEU B N 1
ATOM 714 C CA . LEU A 1 94 ? 4.895 2.024 -18.220 1.00 31.01 91 LEU B CA 1
ATOM 715 C C . LEU A 1 94 ? 3.357 2.154 -18.197 0.80 30.44 91 LEU B C 1
ATOM 716 O O . LEU A 1 94 ? 2.768 3.032 -18.858 1.00 30.48 91 LEU B O 1
ATOM 721 N N . ILE A 1 95 ? 2.725 1.244 -17.457 1.00 28.91 92 ILE B N 1
ATOM 722 C CA . ILE A 1 95 ? 1.316 1.332 -17.112 1.00 28.74 92 ILE B CA 1
ATOM 723 C C . ILE A 1 95 ? 1.161 1.185 -15.596 1.00 28.17 92 ILE B C 1
ATOM 724 O O . ILE A 1 95 ? 2.084 0.728 -14.913 1.00 28.45 92 ILE B O 1
ATOM 729 N N . TYR A 1 96 ? 0.011 1.596 -15.066 1.00 28.13 93 TYR B N 1
ATOM 730 C CA . TYR A 1 96 ? -0.109 1.778 -13.623 1.00 28.01 93 TYR B CA 1
ATOM 731 C C . TYR A 1 96 ? -1.413 1.170 -13.107 0.69 27.37 93 TYR B C 1
ATOM 732 O O . TYR A 1 96 ? -2.433 1.299 -13.757 1.00 27.17 93 TYR B O 1
ATOM 741 N N . PRO A 1 97 ? -1.389 0.530 -11.918 1.00 27.03 94 PRO B N 1
ATOM 742 C CA . PRO A 1 97 ? -2.630 -0.057 -11.416 0.73 26.73 94 PRO B CA 1
ATOM 743 C C . PRO A 1 97 ? -3.763 0.966 -11.322 0.72 26.27 94 PRO B C 1
ATOM 744 O O . PRO A 1 97 ? -3.543 2.118 -10.967 1.00 27.11 94 PRO B O 1
ATOM 748 N N . GLY A 1 98 ? -4.971 0.551 -11.653 1.00 26.45 95 GLY B N 1
ATOM 749 C CA . GLY A 1 98 ? -6.103 1.458 -11.631 1.00 26.15 95 GLY B CA 1
ATOM 750 C C . GLY A 1 98 ? -6.266 2.236 -12.920 0.71 26.16 95 GLY B C 1
ATOM 751 O O . GLY A 1 98 ? -7.292 2.835 -13.101 1.00 26.05 95 GLY B O 1
ATOM 752 N N . GLN A 1 99 ? -5.267 2.217 -13.813 0.98 26.84 96 GLN B N 1
ATOM 753 C CA . GLN A 1 99 ? -5.374 2.821 -15.164 1.00 27.88 96 GLN B CA 1
ATOM 754 C C . GLN A 1 99 ? -6.508 2.194 -15.999 0.63 28.48 96 GLN B C 1
ATOM 755 O O . GLN A 1 99 ? -6.561 0.967 -16.163 0.88 29.15 96 GLN B O 1
ATOM 761 N N . VAL A 1 100 ? -7.388 3.039 -16.538 1.00 27.92 97 VAL B N 1
ATOM 762 C CA . VAL A 1 100 ? -8.550 2.574 -17.311 0.86 28.72 97 VAL B CA 1
ATOM 763 C C . VAL A 1 100 ? -8.263 2.710 -18.808 0.89 28.78 97 VAL B C 1
ATOM 764 O O . VAL A 1 100 ? -8.021 3.813 -19.327 1.00 27.51 97 VAL B O 1
ATOM 768 N N . LEU A 1 101 ? -8.195 1.557 -19.467 0.74 29.05 98 LEU B N 1
ATOM 769 C CA . LEU A 1 101 ? -7.796 1.497 -20.856 1.00 30.41 98 LEU B CA 1
ATOM 770 C C . LEU A 1 101 ? -9.008 1.182 -21.705 1.00 31.35 98 LEU B C 1
ATOM 771 O O . LEU A 1 101 ? -9.786 0.280 -21.358 1.00 32.50 98 LEU B O 1
ATOM 776 N N . GLN A 1 102 ? -9.188 1.942 -22.789 0.97 31.47 99 GLN B N 1
ATOM 777 C CA . GLN A 1 102 ? -10.266 1.693 -23.730 0.63 32.36 99 GLN B CA 1
ATOM 778 C C . GLN A 1 102 ? -9.748 0.674 -24.731 0.96 32.51 99 GLN B C 1
ATOM 779 O O . GLN A 1 102 ? -8.617 0.796 -25.204 1.00 33.43 99 GLN B O 1
ATOM 785 N N . VAL A 1 103 ? -10.564 -0.339 -25.024 0.96 31.82 100 VAL B N 1
ATOM 786 C CA . VAL A 1 103 ? -10.203 -1.392 -25.979 0.89 30.95 100 VAL B CA 1
ATOM 787 C C . VAL A 1 103 ? -11.382 -1.721 -26.911 0.70 30.32 100 VAL B C 1
ATOM 788 O O . VAL A 1 103 ? -12.552 -1.463 -26.569 0.85 29.76 100 VAL B O 1
ATOM 792 N N . GLY A 1 104 ? -11.073 -2.271 -28.090 1.00 30.13 101 GLY B N 1
ATOM 793 C CA . GLY A 1 104 ? -12.073 -2.949 -28.918 1.00 29.06 101 GLY B CA 1
ATOM 794 C C . GLY A 1 104 ? -12.860 -2.089 -29.901 0.98 29.48 101 GLY B C 1
ATOM 795 O O . GLY A 1 104 ? -12.860 -0.859 -29.813 1.00 29.03 101 GLY B O 1
ATOM 796 N N . GLY A 1 105 ? -13.529 -2.738 -30.851 0.99 28.37 102 GLY B N 1
ATOM 797 C CA . GLY A 1 105 ? -14.343 -2.017 -31.833 1.00 28.76 102 GLY B CA 1
ATOM 798 C C . GLY A 1 105 ? -13.539 -1.110 -32.746 0.81 27.93 102 GLY B C 1
ATOM 799 O O . GLY A 1 105 ? -12.325 -1.261 -32.856 1.00 28.52 102 GLY B O 1
ATOM 800 N N . ASN A 1 106 ? -14.235 -0.211 -33.442 0.91 28.05 103 ASN B N 1
ATOM 801 C CA . ASN A 1 106 ? -13.603 0.908 -34.198 1.00 28.04 103 ASN B CA 1
ATOM 802 C C . ASN A 1 106 ? -12.917 0.574 -35.534 0.78 27.80 103 ASN B C 1
ATOM 803 O O . ASN A 1 106 ? -12.140 1.398 -36.020 0.78 28.04 103 ASN B O 1
ATOM 808 N N . PHE A 1 107 ? -13.174 -0.609 -36.114 1.00 27.24 104 PHE B N 1
ATOM 809 C CA . PHE A 1 107 ? -12.575 -0.971 -37.419 1.00 27.66 104 PHE B CA 1
ATOM 810 C C . PHE A 1 107 ? -12.981 0.010 -38.521 0.69 28.64 104 PHE B C 1
ATOM 811 O O . PHE A 1 107 ? -12.167 0.344 -39.366 1.00 29.41 104 PHE B O 1
ATOM 819 N N . TRP A 1 108 ? -14.241 0.452 -38.486 1.00 29.42 105 TRP B N 1
ATOM 820 C CA . TRP A 1 108 ? -14.875 1.278 -39.523 1.00 30.53 105 TRP B CA 1
ATOM 821 C C . TRP A 1 108 ? -14.103 2.558 -39.816 1.00 30.52 105 TRP B C 1
ATOM 822 O O . TRP A 1 108 ? -14.063 2.983 -40.957 0.83 30.47 105 TRP B O 1
ATOM 833 N N . ASP A 1 109 ? -13.492 3.159 -38.783 1.00 31.83 106 ASP B N 1
ATOM 834 C CA . ASP A 1 109 ? -12.745 4.427 -38.880 1.00 32.97 106 ASP B CA 1
ATOM 835 C C . ASP A 1 109 ? -11.467 4.326 -39.728 0.95 32.96 106 ASP B C 1
ATOM 836 O O . ASP A 1 109 ? -10.918 5.359 -40.153 0.75 33.35 106 ASP B O 1
ATOM 841 N N . SER A 1 110 ? -11.006 3.100 -39.985 0.98 32.18 107 SER B N 1
ATOM 842 C CA . SER A 1 110 ? -9.747 2.861 -40.748 0.98 31.80 107 SER B CA 1
ATOM 843 C C . SER A 1 110 ? -9.892 1.791 -41.834 0.69 31.07 107 SER B C 1
ATOM 844 O O . SER A 1 110 ? -8.901 1.137 -42.235 0.91 31.52 107 SER B O 1
ATOM 847 N N . ALA A 1 111 ? -11.133 1.628 -42.285 0.95 29.70 108 ALA B N 1
ATOM 848 C CA . ALA A 1 111 ? -11.530 0.662 -43.315 0.98 29.79 108 ALA B CA 1
ATOM 849 C C . ALA A 1 111 ? -12.037 1.376 -44.564 1.00 30.03 108 ALA B C 1
ATOM 850 O O . ALA A 1 111 ? -12.521 2.508 -44.473 1.00 29.98 108 ALA B O 1
ATOM 852 N N . ARG A 1 112 ? -11.931 0.707 -45.714 1.00 29.34 109 ARG B N 1
ATOM 853 C CA . ARG A 1 112 ? -12.533 1.163 -46.971 0.98 29.92 109 ARG B CA 1
ATOM 854 C C . ARG A 1 112 ? -12.838 -0.054 -47.855 0.85 29.48 109 ARG B C 1
ATOM 855 O O . ARG A 1 112 ? -12.377 -1.166 -47.547 1.00 28.56 109 ARG B O 1
ATOM 863 N N . ASP A 1 113 ? -13.620 0.153 -48.921 0.97 29.92 110 ASP B N 1
ATOM 864 C CA . ASP A 1 113 ? -14.086 -0.942 -49.826 1.00 30.62 110 ASP B CA 1
ATOM 865 C C . ASP A 1 113 ? -14.726 -2.085 -49.033 0.92 30.40 110 ASP B C 1
ATOM 866 O O . ASP A 1 113 ? -14.397 -3.264 -49.226 1.00 30.62 110 ASP B O 1
ATOM 871 N N . VAL A 1 114 ? -15.615 -1.738 -48.111 0.82 29.71 111 VAL B N 1
ATOM 872 C CA . VAL A 1 114 ? -16.158 -2.723 -47.180 0.93 28.80 111 VAL B CA 1
ATOM 873 C C . VAL A 1 114 ? -17.353 -3.415 -47.832 0.71 28.19 111 VAL B C 1
ATOM 874 O O . VAL A 1 114 ? -18.232 -2.766 -48.381 1.00 27.80 111 VAL B O 1
ATOM 878 N N . ARG A 1 115 ? -17.379 -4.735 -47.811 1.00 27.97 112 ARG B N 1
ATOM 879 C CA . ARG A 1 115 ? -18.525 -5.428 -48.381 1.00 28.50 112 ARG B CA 1
ATOM 880 C C . ARG A 1 115 ? -18.660 -6.842 -47.858 0.89 28.06 112 ARG B C 1
ATOM 881 O O . ARG A 1 115 ? -17.702 -7.409 -47.339 1.00 28.60 112 ARG B O 1
ATOM 889 N N . LEU A 1 116 ? -19.864 -7.386 -48.025 0.86 28.43 113 LEU B N 1
ATOM 890 C CA . LEU A 1 116 ? -20.180 -8.780 -47.749 1.00 29.71 113 LEU B CA 1
ATOM 891 C C . LEU A 1 116 ? -19.891 -9.617 -49.002 1.00 30.24 113 LEU B C 1
ATOM 892 O O . LEU A 1 116 ? -20.152 -9.181 -50.125 0.74 31.01 113 LEU B O 1
ATOM 897 N N . VAL A 1 117 ? -19.321 -10.799 -48.791 1.00 31.45 114 VAL B N 1
ATOM 898 C CA . VAL A 1 117 ? -19.129 -11.800 -49.827 1.00 32.53 114 VAL B CA 1
ATOM 899 C C . VAL A 1 117 ? -19.631 -13.124 -49.257 1.00 33.08 114 VAL B C 1
ATOM 900 O O . VAL A 1 117 ? -20.028 -13.173 -48.082 1.00 32.49 114 VAL B O 1
ATOM 904 N N . ASP A 1 118 ? -19.639 -14.167 -50.089 0.77 33.23 115 ASP B N 1
ATOM 905 C CA . ASP A 1 118 ? -19.996 -15.521 -49.668 0.69 33.66 115 ASP B CA 1
ATOM 906 C C . ASP A 1 118 ? -21.434 -15.604 -49.120 1.00 33.28 115 ASP B C 1
ATOM 907 O O . ASP A 1 118 ? -21.678 -16.217 -48.070 1.00 33.34 115 ASP B O 1
ATOM 912 N N . GLY A 1 119 ? -22.376 -14.973 -49.813 0.91 32.89 116 GLY B N 1
ATOM 913 C CA . GLY A 1 119 ? -23.779 -14.994 -49.408 1.00 33.41 116 GLY B CA 1
ATOM 914 C C . GLY A 1 119 ? -24.049 -14.313 -48.079 0.50 32.98 116 GLY B C 1
ATOM 915 O O . GLY A 1 119 ? -24.990 -14.663 -47.376 0.67 33.45 116 GLY B O 1
ATOM 916 N N . GLY A 1 120 ? -23.217 -13.336 -47.730 0.99 32.76 117 GLY B N 1
ATOM 917 C CA . GLY A 1 120 ? -23.389 -12.604 -46.473 1.00 31.54 117 GLY B CA 1
ATOM 918 C C . GLY A 1 120 ? -22.637 -13.181 -45.290 0.96 30.66 117 GLY B C 1
ATOM 919 O O . GLY A 1 120 ? -22.707 -12.626 -44.200 0.82 30.52 117 GLY B O 1
ATOM 920 N N . LYS A 1 121 ? -21.901 -14.276 -45.501 1.00 29.86 118 LYS B N 1
ATOM 921 C CA . LYS A 1 121 ? -21.220 -14.971 -44.412 1.00 29.81 118 LYS B CA 1
ATOM 922 C C . LYS A 1 121 ? -19.863 -14.347 -44.042 1.00 29.25 118 LYS B C 1
ATOM 923 O O . LYS A 1 121 ? -19.364 -14.535 -42.929 1.00 28.47 118 LYS B O 1
ATOM 929 N N . VAL A 1 122 ? -19.282 -13.620 -44.992 0.91 27.89 119 VAL B N 1
ATOM 930 C CA . VAL A 1 122 ? -17.931 -13.087 -44.850 0.78 26.92 119 VAL B CA 1
ATOM 931 C C . VAL A 1 122 ? -17.920 -11.588 -45.071 1.00 26.33 119 VAL B C 1
ATOM 932 O O . VAL A 1 122 ? -18.511 -11.100 -46.030 0.87 27.21 119 VAL B O 1
ATOM 936 N N . LEU A 1 123 ? -17.282 -10.875 -44.146 1.00 26.49 120 LEU B N 1
ATOM 937 C CA . LEU A 1 123 ? -16.981 -9.459 -44.295 1.00 26.16 120 LEU B CA 1
ATOM 938 C C . LEU A 1 123 ? -15.570 -9.261 -44.827 1.00 26.30 120 LEU B C 1
ATOM 939 O O . LEU A 1 123 ? -14.629 -9.877 -44.343 1.00 26.45 120 LEU B O 1
ATOM 944 N N . GLU A 1 124 ? -15.431 -8.432 -45.858 0.84 26.49 121 GLU B N 1
ATOM 945 C CA . GLU A 1 124 ? -14.108 -8.085 -46.387 1.00 27.30 121 GLU B CA 1
ATOM 946 C C . GLU A 1 124 ? -13.931 -6.565 -46.487 1.00 27.00 121 GLU B C 1
ATOM 947 O O . GLU A 1 124 ? -14.910 -5.826 -46.670 1.00 27.22 121 GLU B O 1
ATOM 953 N N . ALA A 1 125 ? -12.691 -6.108 -46.375 1.00 25.77 122 ALA B N 1
ATOM 954 C CA . ALA A 1 125 ? -12.406 -4.680 -46.408 1.00 26.63 122 ALA B CA 1
ATOM 955 C C . ALA A 1 125 ? -10.924 -4.497 -46.698 0.89 27.06 122 ALA B C 1
ATOM 956 O O . ALA A 1 125 ? -10.127 -5.450 -46.601 0.92 26.75 122 ALA B O 1
ATOM 958 N N . GLU A 1 126 ? -10.566 -3.277 -47.076 0.76 27.22 123 GLU B N 1
ATOM 959 C CA . GLU A 1 126 ? -9.183 -2.876 -47.054 1.00 27.70 123 GLU B CA 1
ATOM 960 C C . GLU A 1 126 ? -9.036 -2.095 -45.784 1.00 27.71 123 GLU B C 1
ATOM 961 O O . GLU A 1 126 ? -9.813 -1.172 -45.545 1.00 28.33 123 GLU B O 1
ATOM 967 N N . LEU A 1 127 ? -8.073 -2.514 -44.973 1.00 26.68 124 LEU B N 1
ATOM 968 C CA . LEU A 1 127 ? -7.823 -1.966 -43.663 1.00 26.58 124 LEU B CA 1
ATOM 969 C C . LEU A 1 127 ? -6.478 -1.279 -43.625 1.00 26.91 124 LEU B C 1
ATOM 970 O O . LEU A 1 127 ? -5.497 -1.840 -44.103 0.98 26.88 124 LEU B O 1
ATOM 975 N N . ARG A 1 128 ? -6.433 -0.077 -43.037 1.00 27.61 125 ARG B N 1
ATOM 976 C CA . ARG A 1 128 ? -5.192 0.665 -42.927 1.00 27.75 125 ARG B CA 1
ATOM 977 C C . ARG A 1 128 ? -4.192 -0.058 -42.007 0.58 28.31 125 ARG B C 1
ATOM 978 O O . ARG A 1 128 ? -4.558 -0.464 -40.912 1.00 28.17 125 ARG B O 1
ATOM 986 N N . TYR A 1 129 ? -2.947 -0.224 -42.465 1.00 29.09 126 TYR B N 1
ATOM 987 C CA . TYR A 1 129 ? -1.831 -0.656 -41.600 0.80 31.00 126 TYR B CA 1
ATOM 988 C C . TYR A 1 129 ? -0.613 0.286 -41.700 0.85 31.62 126 TYR B C 1
ATOM 989 O O . TYR A 1 129 ? -0.551 1.157 -42.577 1.00 32.13 126 TYR B O 1
ATOM 998 N N . SER A 1 130 ? 0.319 0.110 -40.770 0.92 31.47 127 SER B N 1
ATOM 999 C CA . SER A 1 130 ? 1.589 0.851 -40.693 1.00 32.56 127 SER B CA 1
ATOM 1000 C C . SER A 1 130 ? 2.443 0.552 -41.921 1.00 32.99 127 SER B C 1
ATOM 1001 O O . SER A 1 130 ? 3.400 -0.231 -41.850 0.61 33.37 127 SER B O 1
ATOM 1004 N N . GLY A 1 131 ? 2.098 1.173 -43.047 0.81 32.43 128 GLY B N 1
ATOM 1005 C CA . GLY A 1 131 ? 2.769 0.869 -44.302 0.38 32.05 128 GLY B CA 1
ATOM 1006 C C . GLY A 1 131 ? 1.846 0.864 -45.510 1.00 31.70 128 GLY B C 1
ATOM 1007 O O . GLY A 1 131 ? 2.321 0.888 -46.641 1.00 32.37 128 GLY B O 1
ATOM 1008 N N . GLY A 1 132 ? 0.534 0.810 -45.280 0.85 30.86 129 GLY B N 1
ATOM 1009 C CA . GLY A 1 132 ? -0.451 0.983 -46.347 1.00 31.02 129 GLY B CA 1
ATOM 1010 C C . GLY A 1 132 ? -1.865 0.474 -46.067 0.94 31.08 129 GLY B C 1
ATOM 1011 O O . GLY A 1 132 ? -2.420 0.698 -44.976 1.00 30.28 129 GLY B O 1
ATOM 1012 N N . TRP A 1 133 ? -2.444 -0.184 -47.074 1.00 31.11 130 TRP B N 1
ATOM 1013 C CA . TRP A 1 133 ? -3.762 -0.824 -46.980 1.00 30.73 130 TRP B CA 1
ATOM 1014 C C . TRP A 1 133 ? -3.694 -2.313 -47.301 0.91 30.86 130 TRP B C 1
ATOM 1015 O O . TRP A 1 133 ? -3.197 -2.713 -48.370 0.91 30.99 130 TRP B O 1
ATOM 1026 N N . ASN A 1 134 ? -4.229 -3.121 -46.379 0.99 30.36 131 ASN B N 1
ATOM 1027 C CA . ASN A 1 134 ? -4.285 -4.577 -46.491 0.97 29.46 131 ASN B CA 1
ATOM 1028 C C . ASN A 1 134 ? -5.704 -5.116 -46.661 0.82 29.35 131 ASN B C 1
ATOM 1029 O O . ASN A 1 134 ? -6.583 -4.747 -45.892 1.00 28.63 131 ASN B O 1
ATOM 1034 N N . ARG A 1 135 ? -5.909 -6.023 -47.616 1.00 29.08 132 ARG B N 1
ATOM 1035 C CA . ARG A 1 135 ? -7.206 -6.714 -47.775 1.00 29.84 132 ARG B CA 1
ATOM 1036 C C . ARG A 1 135 ? -7.371 -7.823 -46.719 0.52 28.72 132 ARG B C 1
ATOM 1037 O O . ARG A 1 135 ? -6.496 -8.660 -46.550 1.00 27.55 132 ARG B O 1
ATOM 1045 N N . SER A 1 136 ? -8.495 -7.795 -46.008 0.90 27.62 133 SER B N 1
ATOM 1046 C CA . SER A 1 136 ? -8.767 -8.699 -44.881 1.00 28.07 133 SER B CA 1
ATOM 1047 C C . SER A 1 136 ? -10.219 -9.179 -44.952 0.92 27.65 133 SER B C 1
ATOM 1048 O O . SER A 1 136 ? -11.077 -8.466 -45.445 1.00 27.20 133 SER B O 1
ATOM 1051 N N . ARG A 1 137 ? -10.477 -10.394 -44.468 1.00 27.72 134 ARG B N 1
ATOM 1052 C CA . ARG A 1 137 ? -11.805 -10.988 -44.501 1.00 27.03 134 ARG B CA 1
ATOM 1053 C C . ARG A 1 137 ? -12.008 -11.671 -43.158 0.82 26.85 134 ARG B C 1
ATOM 1054 O O . ARG A 1 137 ? -11.044 -12.094 -42.502 0.66 25.48 134 ARG B O 1
ATOM 1062 N N . ILE A 1 138 ? -13.258 -11.763 -42.737 0.67 26.49 135 ILE B N 1
ATOM 1063 C CA . ILE A 1 138 ? -13.540 -12.342 -41.427 1.00 26.88 135 ILE B CA 1
ATOM 1064 C C . ILE A 1 138 ? -14.828 -13.141 -41.525 0.78 26.25 135 ILE B C 1
ATOM 1065 O O . ILE A 1 138 ? -15.748 -12.716 -42.181 1.00 26.02 135 ILE B O 1
ATOM 1070 N N . TYR A 1 139 ? -14.874 -14.317 -40.898 1.00 27.08 136 TYR B N 1
ATOM 1071 C CA . TYR A 1 139 ? -16.075 -15.155 -40.917 0.76 27.04 136 TYR B CA 1
ATOM 1072 C C . TYR A 1 139 ? -17.054 -14.700 -39.830 1.00 26.83 136 TYR B C 1
ATOM 1073 O O . TYR A 1 139 ? -16.817 -14.902 -38.650 1.00 25.88 136 TYR B O 1
ATOM 1082 N N . LEU A 1 140 ? -18.146 -14.052 -40.235 1.00 26.69 137 LEU B N 1
ATOM 1083 C CA . LEU A 1 140 ? -19.065 -13.461 -39.277 1.00 26.04 137 LEU B CA 1
ATOM 1084 C C . LEU A 1 140 ? -19.777 -14.503 -38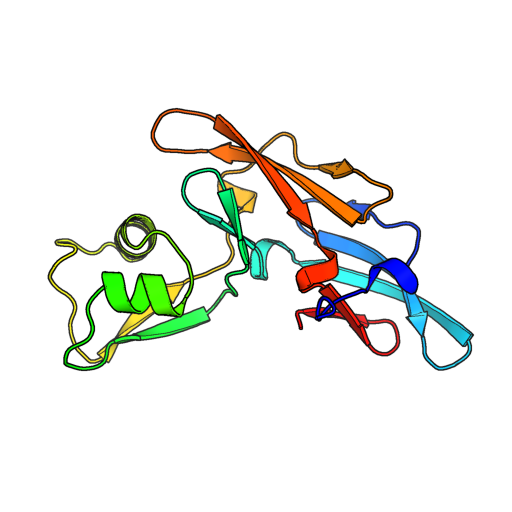.416 1.00 26.43 137 LEU B C 1
ATOM 1085 O O . LEU A 1 140 ? -20.115 -14.212 -37.272 1.00 25.69 137 LEU B O 1
ATOM 1090 N N . ASP A 1 141 ? -20.027 -15.694 -38.962 1.00 26.37 138 ASP B N 1
ATOM 1091 C CA . ASP A 1 141 ? -20.585 -16.802 -38.155 1.00 27.26 138 ASP B CA 1
ATOM 1092 C C . ASP A 1 141 ? -19.765 -17.179 -36.925 1.00 27.02 138 ASP B C 1
ATOM 1093 O O . ASP A 1 141 ? -20.266 -17.899 -36.065 1.00 27.93 138 ASP B O 1
ATOM 1098 N N . GLU A 1 142 ? -18.514 -16.727 -36.840 0.69 26.81 139 GLU B N 1
ATOM 1099 C CA . GLU A 1 142 ? -17.696 -17.003 -35.648 1.00 27.20 139 GLU B CA 1
ATOM 1100 C C . GLU A 1 142 ? -18.326 -16.470 -34.386 1.00 27.22 139 GLU B C 1
ATOM 1101 O O . GLU A 1 142 ? -18.337 -17.159 -33.375 1.00 26.72 139 GLU B O 1
ATOM 1107 N N . HIS A 1 143 ? -18.865 -15.250 -34.447 1.00 27.07 140 HIS B N 1
ATOM 1108 C CA . HIS A 1 143 ? -19.380 -14.573 -33.243 1.00 26.95 140 HIS B CA 1
ATOM 1109 C C . HIS A 1 143 ? -20.725 -13.847 -33.387 1.00 26.55 140 HIS B C 1
ATOM 1110 O O . HIS A 1 143 ? -21.229 -13.293 -32.415 0.67 26.47 140 HIS B O 1
ATOM 1117 N N . ILE A 1 144 ? -21.318 -13.847 -34.578 1.00 26.12 141 ILE B N 1
ATOM 1118 C CA . ILE A 1 144 ? -22.671 -13.272 -34.714 1.00 24.83 141 ILE B CA 1
ATOM 1119 C C . ILE A 1 144 ? -23.703 -14.369 -34.693 1.00 25.21 141 ILE B C 1
ATOM 1120 O O . ILE A 1 144 ? -23.626 -15.308 -35.477 1.00 24.23 141 ILE B O 1
ATOM 1125 N N . GLY A 1 145 ? -24.682 -14.247 -33.797 0.97 25.77 142 GLY B N 1
ATOM 1126 C CA . GLY A 1 145 ? -25.737 -15.255 -33.654 1.00 25.78 142 GLY B CA 1
ATOM 1127 C C . GLY A 1 145 ? -27.124 -14.638 -33.738 1.00 26.82 142 GLY B C 1
ATOM 1128 O O . GLY A 1 145 ? -27.276 -13.409 -33.669 0.90 28.09 142 GLY B O 1
ATOM 1129 N N . ASN A 1 146 ? -28.124 -15.481 -33.940 1.00 26.34 143 ASN B N 1
ATOM 1130 C CA . ASN A 1 146 ? -29.537 -15.089 -33.936 1.00 27.08 143 ASN B CA 1
ATOM 1131 C C . ASN A 1 146 ? -30.198 -15.731 -32.716 1.00 26.86 143 ASN B C 1
ATOM 1132 O O . ASN A 1 146 ? -30.271 -16.950 -32.614 0.65 25.83 143 ASN B O 1
ATOM 1137 N N . ARG A 1 147 ? -30.655 -14.902 -31.778 0.63 27.27 144 ARG B N 1
ATOM 1138 C CA . ARG A 1 147 ? -31.440 -15.397 -30.640 1.00 28.11 144 ARG B CA 1
ATOM 1139 C C . ARG A 1 147 ? -32.839 -14.845 -30.766 0.76 27.96 144 ARG B C 1
ATOM 1140 O O . ARG A 1 147 ? -33.042 -13.653 -30.603 0.95 28.08 144 ARG B O 1
ATOM 1148 N N . ASN A 1 148 ? -33.794 -15.721 -31.059 1.00 28.71 145 ASN B N 1
ATOM 1149 C CA . ASN A 1 148 ? -35.201 -15.356 -31.177 0.95 28.95 145 ASN B CA 1
ATOM 1150 C C . ASN A 1 148 ? -35.422 -14.110 -32.053 1.00 28.49 145 ASN B C 1
ATOM 1151 O O . ASN A 1 148 ? -36.180 -13.231 -31.688 0.68 28.13 145 ASN B O 1
ATOM 1156 N N . GLY A 1 149 ? -34.732 -14.050 -33.190 0.92 28.05 146 GLY B N 1
ATOM 1157 C CA . GLY A 1 149 ? -34.931 -12.982 -34.179 1.00 28.62 146 GLY B CA 1
ATOM 1158 C C . GLY A 1 149 ? -34.051 -11.756 -33.959 0.85 28.52 146 GLY B C 1
ATOM 1159 O O . GLY A 1 149 ? -34.127 -10.801 -34.736 0.97 28.82 146 GLY B O 1
ATOM 1160 N N . GLU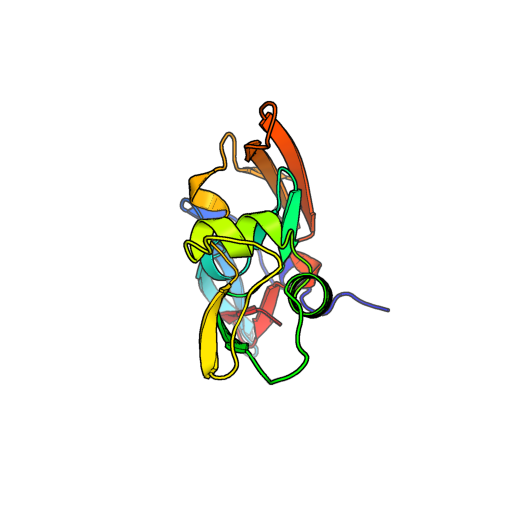 A 1 150 ? -33.227 -11.757 -32.907 0.95 28.35 147 GLU B N 1
ATOM 1161 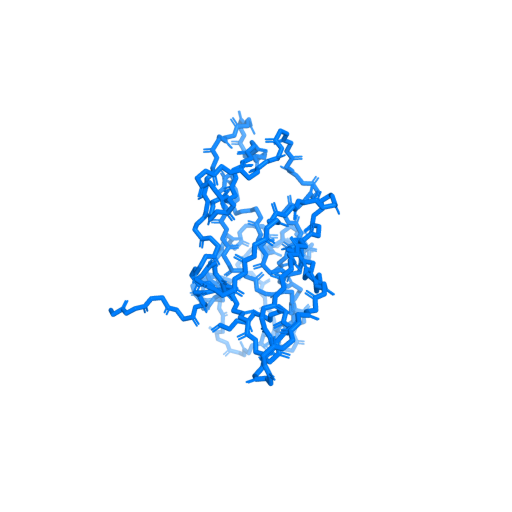C CA . GLU A 1 150 ? -32.306 -10.641 -32.684 1.00 28.76 147 GLU B CA 1
ATOM 1162 C C . GLU A 1 150 ? -30.870 -11.069 -33.031 1.00 28.43 147 GLU B C 1
ATOM 1163 O O . GLU A 1 150 ? -30.372 -12.091 -32.531 1.00 28.23 147 GLU B O 1
ATOM 1169 N N . LEU A 1 151 ? -30.181 -10.274 -33.850 0.72 28.53 148 LEU B N 1
ATOM 1170 C CA . LEU A 1 151 ? -28.738 -10.484 -34.032 1.00 28.60 148 LEU B CA 1
ATOM 1171 C C . LEU A 1 151 ? -27.9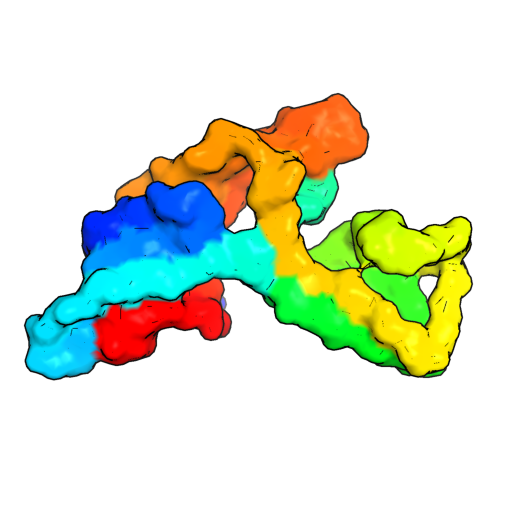73 -10.075 -32.778 1.00 29.29 148 LEU B C 1
ATOM 1172 O O . LEU A 1 151 ? -28.125 -8.954 -32.291 1.00 29.42 148 LEU B O 1
ATOM 1177 N N . ILE A 1 152 ? -27.172 -10.993 -32.239 1.00 29.24 149 ILE B N 1
ATOM 1178 C CA . ILE A 1 152 ? -26.398 -10.751 -31.015 1.00 30.82 149 ILE B CA 1
ATOM 1179 C C . ILE A 1 152 ? -24.945 -11.196 -31.213 1.00 31.08 149 ILE B C 1
ATOM 1180 O O . ILE A 1 152 ? -24.653 -12.052 -32.059 0.95 31.88 149 ILE B O 1
ATOM 1185 N N . HIS A 1 153 ? -2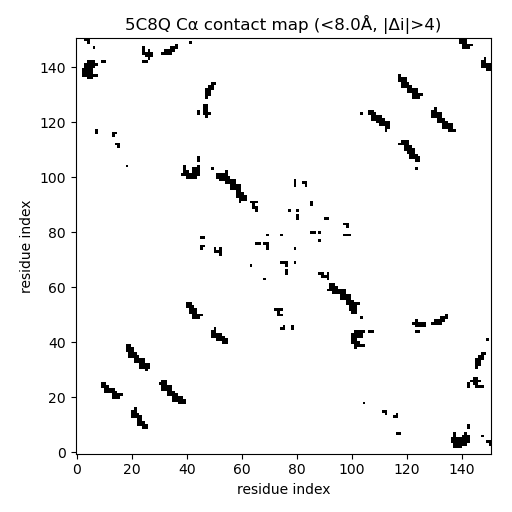4.037 -10.620 -30.443 1.00 31.20 150 HIS B N 1
ATOM 1186 C CA . HIS A 1 153 ? -22.677 -11.149 -30.380 1.00 32.50 150 HIS B CA 1
ATOM 1187 C C . HIS A 1 153 ? -22.676 -12.310 -29.397 1.00 33.15 150 HIS B C 1
ATOM 1188 O O . HIS A 1 153 ? -23.215 -12.204 -28.284 0.67 32.67 150 HIS B O 1
ATOM 1195 N N . CYS A 1 154 ? -22.065 -13.418 -29.778 0.97 33.71 151 CYS B N 1
ATOM 1196 C CA . CYS A 1 154 ? -21.810 -14.454 -28.773 0.81 35.22 151 CYS B CA 1
ATOM 1197 C C . CYS A 1 154 ? -20.453 -15.101 -28.932 0.83 35.39 151 CYS B C 1
ATOM 1198 O O . CYS A 1 154 ? -20.217 -16.160 -28.368 0.93 36.12 151 CYS B O 1
#

Radius of gyration: 17.13 Å; Cα contacts (8 Å, |Δi|>4): 338; chains: 1; bounding box: 49×36×39 Å

Sequence (151 aa):
GNYAGNFSGSSRDICLDGARLRAECRRGDGGYSTSVIDLNRYLSNDNGHFRWVSTATVTVQQGDTLRDIGRRFDCDFHEIARRNNIQNEDLIYPGQVLQVGGNFWDSARDVRLVDGGKVLEAELRYSGGWNRSRIYLDEHIGNRNGELIHC

Foldseek 3Di:
DDFPAQAVVFWAPWDDPQQKTWTFGQAPVRDTDIAIDRNLQQWACAQQETDGAGWDKDFDAPPDALVVVCVVRVHDSVVQCVQLVPPDRRDDDGRDITTDHGHQSVFWAPWDADDNRQKIWTFGHHPVGTHIYMDGPSNFWHAHRNYTDGD

Nearest PDB structures (foldseek):
  5c8q-assembly1_B  TM=1.007E+00  e=7.396E-32  Pyricularia oryzae
  2l9y-assembly1_A  TM=6.617E-01  e=4.682E-25  Pyricularia oryzae 70-15
  2pys-assembly1_B  TM=9.525E-01  e=2.333E-09  Nostoc ellipsosporum
  6x7h-assembly1_B  TM=9.524E-01  e=5.784E-09  Nostoc ellipsosporum
  2jzj-assembly1_A  TM=9.253E-01  e=3.359E-08  Ceratopteris richardii

B-factor: mean 32.11, std 5.94, range [20.0, 58.9]